Protein AF-Q8I6Q0-F1 (afdb_monomer_lite)

Sequence (161 aa):
MITVAVLLSFLAHLMVEASPSWKALDPEQTLNAFKHCLDHHLPSGSDRETYKSLWLAWKMEPNDSITHCYLRCALTGLQIYDPQENAFKSERIPVQYHAYKNVSRAQQNEVTEYQQALAAANPKTGSCVDVYNAYLPVHNRFFKVCSQLYHGIIRPLRVPQ

Radius of gyration: 20.21 Å; chains: 1; bounding box: 79×36×43 Å

Secondary structure (DSSP, 8-state):
--HHHHHHHHHTTS-----PPPPPPPHHHHHHHHHHHHHHHSPSSTTHHHHHHHHHTT---S-SHHHHHHHHHHHHHTTSEETTTTEE-TTHHHHHHHHHHHHH---HHHHHHHHHHHHT---TT--HHHHHHHHHHHHHHHHHHHHHHTT----------

Structure (mmCIF, N/CA/C/O backbone):
data_AF-Q8I6Q0-F1
#
_entry.id   AF-Q8I6Q0-F1
#
loop_
_atom_site.group_PDB
_atom_site.id
_atom_site.type_symbol
_atom_site.label_atom_id
_atom_site.label_alt_id
_atom_site.label_comp_id
_atom_site.label_asym_id
_atom_site.label_entity_id
_atom_site.label_seq_id
_atom_site.pdbx_PDB_ins_code
_atom_site.Cartn_x
_atom_site.Cartn_y
_atom_site.Cartn_z
_atom_site.occupancy
_atom_site.B_iso_or_equiv
_atom_site.auth_seq_id
_atom_site.auth_comp_id
_atom_site.auth_asym_id
_atom_site.auth_atom_id
_atom_site.pdbx_PDB_model_num
ATOM 1 N N . MET A 1 1 ? -59.986 2.974 1.056 1.00 49.06 1 MET A N 1
ATOM 2 C CA . MET A 1 1 ? -59.049 2.424 0.046 1.00 49.06 1 MET A CA 1
ATOM 3 C C . MET A 1 1 ? -57.783 3.273 -0.171 1.00 49.06 1 MET A C 1
ATOM 5 O O . MET A 1 1 ? -57.106 3.069 -1.163 1.00 49.06 1 MET A O 1
ATOM 9 N N . ILE A 1 2 ? -57.409 4.188 0.736 1.00 50.69 2 ILE A N 1
ATOM 10 C CA . ILE A 1 2 ? -56.184 5.014 0.586 1.00 50.69 2 ILE A CA 1
ATOM 11 C C . ILE A 1 2 ? -55.132 4.660 1.655 1.00 50.69 2 ILE A C 1
ATOM 13 O O . ILE A 1 2 ? -53.938 4.830 1.446 1.00 50.69 2 ILE A O 1
ATOM 17 N N . THR A 1 3 ? -55.549 4.066 2.774 1.00 49.19 3 THR A N 1
ATOM 18 C CA . THR A 1 3 ? -54.678 3.769 3.921 1.00 49.19 3 THR A CA 1
ATOM 19 C C . THR A 1 3 ? -53.773 2.547 3.732 1.00 49.19 3 THR A C 1
ATOM 21 O O . THR A 1 3 ? -52.680 2.517 4.284 1.00 49.19 3 THR A O 1
ATOM 24 N N . VAL A 1 4 ? -54.172 1.562 2.919 1.00 51.53 4 VAL A N 1
ATOM 25 C CA . VAL A 1 4 ? -53.391 0.322 2.709 1.00 51.53 4 VAL A CA 1
ATOM 26 C C . VAL A 1 4 ? -52.227 0.529 1.729 1.00 51.53 4 VAL A C 1
ATOM 28 O O . VAL A 1 4 ? -51.166 -0.064 1.899 1.00 51.53 4 VAL A O 1
ATOM 31 N N . ALA A 1 5 ? -52.385 1.417 0.742 1.00 50.50 5 ALA A N 1
ATOM 32 C CA . ALA A 1 5 ? -51.358 1.674 -0.271 1.00 50.50 5 ALA A CA 1
ATOM 33 C C . ALA A 1 5 ? -50.141 2.432 0.291 1.00 50.50 5 ALA A C 1
ATOM 35 O O . ALA A 1 5 ? -49.020 2.202 -0.147 1.00 50.50 5 ALA A O 1
ATOM 36 N N . VAL A 1 6 ? -50.343 3.296 1.291 1.00 52.56 6 VAL A N 1
ATOM 37 C CA . VAL A 1 6 ? -49.252 4.085 1.887 1.00 52.56 6 VAL A CA 1
ATOM 38 C C . VAL A 1 6 ? -48.349 3.215 2.770 1.00 52.56 6 VAL A C 1
ATOM 40 O O . VAL A 1 6 ? -47.133 3.369 2.725 1.00 52.56 6 VAL A O 1
ATOM 43 N N . LEU A 1 7 ? -48.906 2.248 3.511 1.00 50.47 7 LEU A N 1
ATOM 44 C CA . LEU A 1 7 ? -48.120 1.354 4.375 1.00 50.47 7 LEU A CA 1
ATOM 45 C C . LEU A 1 7 ? -47.207 0.392 3.594 1.00 50.47 7 LEU A C 1
ATOM 47 O O . LEU A 1 7 ? -46.105 0.097 4.053 1.00 50.47 7 LEU A O 1
ATOM 51 N N . LEU A 1 8 ? -47.622 -0.059 2.407 1.00 51.31 8 LEU A N 1
ATOM 52 C CA . LEU A 1 8 ? -46.805 -0.935 1.555 1.00 51.31 8 LEU A CA 1
ATOM 53 C C . LEU A 1 8 ? -45.595 -0.204 0.946 1.00 51.31 8 LEU A C 1
ATOM 55 O O . LEU A 1 8 ? -44.536 -0.806 0.783 1.00 51.31 8 LEU A O 1
ATOM 59 N N . SER A 1 9 ? -45.709 1.103 0.693 1.00 52.84 9 SER A N 1
ATOM 60 C CA . SER A 1 9 ? -44.601 1.926 0.191 1.00 52.84 9 SER A CA 1
ATOM 61 C C . SER A 1 9 ? -43.497 2.145 1.233 1.00 52.84 9 SER A C 1
ATOM 63 O O . SER A 1 9 ? -42.326 2.225 0.865 1.00 52.84 9 SER A O 1
ATOM 65 N N . PHE A 1 10 ? -43.833 2.184 2.529 1.00 51.03 10 PHE A N 1
ATOM 66 C CA . PHE A 1 10 ? -42.837 2.315 3.604 1.00 51.03 10 PHE A CA 1
ATOM 67 C C . PHE A 1 10 ? -42.045 1.021 3.851 1.00 51.03 10 PHE A C 1
ATOM 69 O O . PHE A 1 10 ? -40.861 1.085 4.169 1.00 51.03 10 PHE A O 1
ATOM 76 N N . LEU A 1 11 ? -42.654 -0.152 3.646 1.00 51.50 11 LEU A N 1
ATOM 77 C CA . LEU A 1 11 ? -41.974 -1.449 3.788 1.00 51.50 11 LEU A CA 1
ATOM 78 C C . LEU A 1 11 ? -40.999 -1.750 2.637 1.00 51.50 11 LEU A C 1
ATOM 80 O O . LEU A 1 11 ? -39.996 -2.424 2.858 1.00 51.50 11 LEU A O 1
ATOM 84 N N . ALA A 1 12 ? -41.237 -1.207 1.440 1.00 49.25 12 ALA A N 1
ATOM 85 C CA . ALA A 1 12 ? -40.344 -1.381 0.290 1.00 49.25 12 ALA A CA 1
ATOM 86 C C . ALA A 1 12 ? -39.030 -0.572 0.383 1.00 49.25 12 ALA A C 1
ATOM 88 O O . ALA A 1 12 ? -38.081 -0.875 -0.331 1.00 49.25 12 ALA A O 1
ATOM 89 N N . HIS A 1 13 ? -38.946 0.427 1.270 1.00 49.19 13 HIS A N 1
ATOM 90 C CA . HIS A 1 13 ? -37.745 1.262 1.448 1.00 49.19 13 HIS A CA 1
ATOM 91 C C . HIS A 1 13 ? -36.807 0.766 2.564 1.00 49.19 13 HIS A C 1
ATOM 93 O O . HIS A 1 13 ? -35.751 1.353 2.787 1.00 49.19 13 HIS A O 1
ATOM 99 N N . LEU A 1 14 ? -37.172 -0.306 3.275 1.00 51.66 14 LEU A N 1
ATOM 100 C CA . LEU A 1 14 ? -36.403 -0.842 4.407 1.00 51.66 14 LEU A CA 1
ATOM 101 C C . LEU A 1 14 ? -35.422 -1.958 4.027 1.00 51.66 14 LEU A C 1
ATOM 103 O O . LEU A 1 14 ? -34.688 -2.436 4.886 1.00 51.66 14 LEU A O 1
ATOM 107 N N . MET A 1 15 ? -35.356 -2.337 2.750 1.00 50.25 15 MET A N 1
ATOM 108 C CA . MET A 1 15 ? -34.325 -3.239 2.236 1.00 50.25 15 MET A CA 1
ATOM 109 C C . MET A 1 15 ? -33.205 -2.437 1.572 1.00 50.25 15 MET A C 1
ATOM 111 O O . MET A 1 15 ? -32.916 -2.592 0.391 1.00 50.25 15 MET A O 1
ATOM 115 N N . VAL A 1 16 ? -32.561 -1.555 2.341 1.00 52.88 16 VAL A N 1
ATOM 116 C CA . VAL A 1 16 ? -31.163 -1.231 2.047 1.00 52.88 16 VAL A CA 1
ATOM 117 C C . VAL A 1 16 ? -30.399 -2.497 2.412 1.00 52.88 16 VAL A C 1
ATOM 119 O O . VAL A 1 16 ? -30.146 -2.749 3.589 1.00 52.88 16 VAL A O 1
ATOM 122 N N . GLU A 1 17 ? -30.112 -3.343 1.421 1.00 45.69 17 GLU A N 1
ATOM 123 C CA . GLU A 1 17 ? -29.099 -4.384 1.564 1.00 45.69 17 GLU A CA 1
ATOM 124 C C . GLU A 1 17 ? -27.813 -3.676 1.992 1.00 45.69 17 GLU A C 1
ATOM 126 O O . GLU A 1 17 ? -27.138 -3.028 1.193 1.00 45.69 17 GLU A O 1
ATOM 131 N N . ALA A 1 18 ? -27.516 -3.713 3.290 1.00 53.56 18 ALA A N 1
ATOM 132 C CA . ALA A 1 18 ? -26.239 -3.261 3.794 1.00 53.56 18 ALA A CA 1
ATOM 133 C C . ALA A 1 18 ? -25.194 -4.168 3.148 1.00 53.56 18 ALA A C 1
ATOM 135 O O . ALA A 1 18 ? -25.101 -5.348 3.494 1.00 53.56 18 ALA A O 1
ATOM 136 N N . SER A 1 19 ? -24.454 -3.632 2.174 1.00 56.56 19 SER A N 1
ATOM 137 C CA . SER A 1 19 ? -23.314 -4.310 1.570 1.00 56.56 19 SER A CA 1
ATOM 138 C C . SER A 1 19 ? -22.484 -4.926 2.696 1.00 56.56 19 SER A C 1
ATOM 140 O O . SER A 1 19 ? -22.208 -4.223 3.677 1.00 56.56 19 SER A O 1
ATOM 142 N N . PRO A 1 20 ? -22.120 -6.219 2.621 1.00 61.91 20 PRO A N 1
ATOM 143 C CA . PRO A 1 20 ? -21.413 -6.867 3.711 1.00 61.91 20 PRO A CA 1
ATOM 144 C C . PRO A 1 20 ? -20.166 -6.052 4.054 1.00 61.91 20 PRO A C 1
ATOM 146 O O . PRO A 1 20 ? -19.356 -5.728 3.183 1.00 61.91 20 PRO A O 1
ATOM 149 N N . SER A 1 21 ? -20.047 -5.673 5.328 1.00 83.25 21 SER A N 1
ATOM 150 C CA . SER A 1 21 ? -18.900 -4.918 5.825 1.00 83.25 21 SER A CA 1
ATOM 151 C C . SER A 1 21 ? -17.615 -5.669 5.488 1.00 83.25 21 SER A C 1
ATOM 153 O O . SER A 1 21 ? -17.544 -6.885 5.687 1.00 83.25 21 SER A O 1
ATOM 155 N N . TRP A 1 22 ? -16.601 -4.953 5.004 1.00 94.38 22 TRP A N 1
ATOM 156 C CA . TRP A 1 22 ? -15.304 -5.537 4.673 1.00 94.38 22 TRP A CA 1
ATOM 157 C C . TRP A 1 22 ? -14.733 -6.362 5.838 1.00 94.38 22 TRP A C 1
ATOM 159 O O . TRP A 1 22 ? -14.801 -5.942 6.996 1.00 94.38 22 TRP A O 1
ATOM 169 N N . LYS A 1 23 ? -14.158 -7.530 5.532 1.00 96.56 23 LYS A N 1
ATOM 170 C CA . LYS A 1 23 ? -13.565 -8.438 6.520 1.00 96.56 23 LYS A CA 1
ATOM 171 C C . LYS A 1 23 ? -12.042 -8.327 6.494 1.00 96.56 23 LYS A C 1
ATOM 173 O O . LYS A 1 23 ? -11.443 -8.369 5.425 1.00 96.56 23 LYS A O 1
ATOM 178 N N . ALA A 1 24 ? -11.446 -8.255 7.683 1.00 97.69 24 ALA A N 1
ATOM 179 C CA . ALA A 1 24 ? -10.000 -8.279 7.868 1.00 97.69 24 ALA A CA 1
ATOM 180 C C . ALA A 1 24 ? -9.349 -9.514 7.223 1.00 97.69 24 ALA A C 1
ATOM 182 O O . ALA A 1 24 ? -9.917 -10.608 7.258 1.00 97.69 24 ALA A O 1
ATOM 183 N N . LEU A 1 25 ? -8.148 -9.321 6.677 1.00 97.81 25 LEU A N 1
ATOM 184 C CA . LEU A 1 25 ? -7.350 -10.371 6.058 1.00 97.81 25 LEU A CA 1
ATOM 185 C C . LEU A 1 25 ? -6.575 -11.148 7.115 1.00 97.81 25 LEU A C 1
ATOM 187 O O . LEU A 1 25 ? -5.851 -10.568 7.935 1.00 97.81 25 LEU A O 1
ATOM 191 N N . ASP A 1 26 ? -6.686 -12.467 7.059 1.00 96.44 26 ASP A N 1
ATOM 192 C CA . ASP A 1 26 ? -5.873 -13.353 7.876 1.00 96.44 26 ASP A CA 1
ATOM 193 C C . ASP A 1 26 ? -4.434 -13.489 7.319 1.00 96.44 26 ASP A C 1
ATOM 195 O O . ASP A 1 26 ? -4.108 -12.948 6.248 1.00 96.44 26 ASP A O 1
ATOM 199 N N . PRO A 1 27 ? -3.519 -14.143 8.062 1.00 95.06 27 PRO A N 1
ATOM 200 C CA . PRO A 1 27 ? -2.139 -14.305 7.618 1.00 95.06 27 PRO A CA 1
ATOM 201 C C . PRO A 1 27 ? -1.979 -15.065 6.297 1.00 95.06 27 PRO A C 1
ATOM 203 O O . PRO A 1 27 ? -1.066 -14.742 5.541 1.00 95.06 27 PRO A O 1
ATOM 206 N N . GLU A 1 28 ? -2.836 -16.048 6.004 1.00 95.75 28 GLU A N 1
ATOM 207 C CA . GLU A 1 28 ? -2.769 -16.830 4.763 1.00 95.75 28 GLU A CA 1
ATOM 208 C C . GLU A 1 28 ? -3.175 -15.963 3.573 1.00 95.75 28 GLU A C 1
ATOM 210 O O . GLU A 1 28 ? -2.414 -15.853 2.610 1.00 95.75 28 GLU A O 1
ATOM 215 N N . GLN A 1 29 ? -4.284 -15.233 3.702 1.00 97.50 29 GLN A N 1
ATOM 216 C CA . GLN A 1 29 ? -4.762 -14.314 2.671 1.00 97.50 29 GLN A CA 1
ATOM 217 C C . GLN A 1 29 ? -3.726 -13.227 2.366 1.00 97.50 29 GLN A C 1
ATOM 219 O O . GLN A 1 29 ? -3.475 -12.883 1.209 1.00 97.50 29 GLN A O 1
ATOM 224 N N . THR A 1 30 ? -3.083 -12.709 3.412 1.00 96.19 30 THR A N 1
ATOM 225 C CA . THR A 1 30 ? -2.053 -11.676 3.289 1.00 96.19 30 THR A CA 1
ATOM 226 C C . THR A 1 30 ? -0.774 -12.214 2.643 1.00 96.19 30 THR A C 1
ATOM 228 O O . THR A 1 30 ? -0.213 -11.582 1.746 1.00 96.19 30 THR A O 1
ATOM 231 N N . LEU A 1 31 ? -0.323 -13.403 3.054 1.00 94.88 31 LEU A N 1
ATOM 232 C CA . LEU A 1 31 ? 0.824 -14.074 2.443 1.00 94.88 31 LEU A CA 1
ATOM 233 C C . LEU A 1 31 ? 0.571 -14.360 0.960 1.00 94.88 31 LEU A C 1
ATOM 235 O O . LEU A 1 31 ? 1.453 -14.124 0.132 1.00 94.88 31 LEU A O 1
ATOM 239 N N . ASN A 1 32 ? -0.630 -14.833 0.625 1.00 95.56 32 ASN A N 1
ATOM 240 C CA . ASN A 1 32 ? -1.018 -15.110 -0.748 1.00 95.56 32 ASN A CA 1
ATOM 241 C C . ASN A 1 32 ? -1.009 -13.832 -1.603 1.00 95.56 32 ASN A C 1
ATOM 243 O O . ASN A 1 32 ? -0.478 -13.853 -2.710 1.00 95.56 32 ASN A O 1
ATOM 247 N N . ALA A 1 33 ? -1.491 -12.700 -1.073 1.00 94.88 33 ALA A N 1
ATOM 248 C CA . ALA A 1 33 ? -1.421 -11.409 -1.761 1.00 94.88 33 ALA A CA 1
ATOM 249 C C . ALA A 1 33 ? 0.026 -11.011 -2.113 1.00 94.88 33 ALA A C 1
ATOM 251 O O . ALA A 1 33 ? 0.319 -10.696 -3.268 1.00 94.88 33 ALA A O 1
ATOM 252 N N . PHE A 1 34 ? 0.956 -11.082 -1.153 1.00 93.00 34 PHE A N 1
ATOM 253 C CA . PHE A 1 34 ? 2.366 -10.767 -1.415 1.00 93.00 34 PHE A CA 1
ATOM 254 C C . PHE A 1 34 ? 3.016 -11.748 -2.392 1.00 93.00 34 PHE A C 1
ATOM 256 O O . PHE A 1 34 ? 3.699 -11.326 -3.327 1.00 93.00 34 PHE A O 1
ATOM 263 N N . LYS A 1 35 ? 2.791 -13.053 -2.200 1.00 94.94 35 LYS A N 1
ATOM 264 C CA . LYS A 1 35 ? 3.331 -14.098 -3.075 1.00 94.94 35 LYS A CA 1
ATOM 265 C C . LYS A 1 35 ? 2.846 -13.922 -4.511 1.00 94.94 35 LYS A C 1
ATOM 267 O O . LYS A 1 35 ? 3.660 -13.962 -5.426 1.00 94.94 35 LYS A O 1
ATOM 272 N N . HIS A 1 36 ? 1.552 -13.676 -4.700 1.00 96.69 36 HIS A N 1
ATOM 273 C CA . HIS A 1 36 ? 0.968 -13.450 -6.015 1.00 96.69 36 HIS A CA 1
ATOM 274 C C . HIS A 1 36 ? 1.646 -12.278 -6.737 1.00 96.69 36 HIS A C 1
ATOM 276 O O . HIS A 1 36 ? 2.045 -12.419 -7.892 1.00 96.69 36 HIS A O 1
ATOM 282 N N . CYS A 1 37 ? 1.843 -11.149 -6.052 1.00 97.19 37 CYS A N 1
ATOM 283 C CA . CYS A 1 37 ? 2.478 -9.975 -6.651 1.00 97.19 37 CYS A CA 1
ATOM 284 C C . CYS A 1 37 ? 3.969 -10.173 -6.931 1.00 97.19 37 CYS A C 1
ATOM 286 O O . CYS A 1 37 ? 4.458 -9.698 -7.955 1.00 97.19 37 CYS A O 1
ATOM 288 N N . LEU A 1 38 ? 4.686 -10.905 -6.073 1.00 95.56 38 LEU A N 1
ATOM 289 C CA . LEU A 1 38 ? 6.059 -11.326 -6.354 1.00 95.56 38 LEU A CA 1
ATOM 290 C C . LEU A 1 38 ? 6.116 -12.203 -7.609 1.00 95.56 38 LEU A C 1
ATOM 292 O O . LEU A 1 38 ? 6.915 -11.938 -8.499 1.00 95.56 38 LEU A O 1
ATOM 296 N N . ASP A 1 39 ? 5.251 -13.209 -7.714 1.00 95.12 39 ASP A N 1
ATOM 297 C CA . ASP A 1 39 ? 5.256 -14.139 -8.847 1.00 95.12 39 ASP A CA 1
ATOM 298 C C . ASP A 1 39 ? 4.953 -13.427 -10.186 1.00 95.12 39 ASP A C 1
ATOM 300 O O . ASP A 1 39 ? 5.505 -13.816 -11.213 1.00 95.12 39 ASP A O 1
ATOM 304 N N . HIS A 1 40 ? 4.142 -12.358 -10.180 1.00 96.56 40 HIS A N 1
ATOM 305 C CA . HIS A 1 40 ? 3.747 -11.626 -11.395 1.00 96.56 40 HIS A CA 1
ATOM 306 C C . HIS A 1 40 ? 4.671 -10.468 -11.783 1.00 96.56 40 HIS A C 1
ATOM 308 O O . HIS A 1 40 ? 4.809 -10.178 -12.970 1.00 96.56 40 HIS A O 1
ATOM 314 N N . HIS A 1 41 ? 5.268 -9.773 -10.812 1.00 97.06 41 HIS A N 1
ATOM 315 C CA . HIS A 1 41 ? 6.022 -8.543 -11.081 1.00 97.06 41 HIS A CA 1
ATOM 316 C C . HIS A 1 41 ? 7.528 -8.686 -10.902 1.00 97.06 41 HIS A C 1
ATOM 318 O O . HIS A 1 41 ? 8.271 -7.827 -11.373 1.00 97.06 41 HIS A O 1
ATOM 324 N N . LEU A 1 42 ? 8.003 -9.739 -10.234 1.00 95.62 42 LEU A N 1
ATOM 325 C CA . LEU A 1 42 ? 9.433 -9.917 -10.045 1.00 95.62 42 LEU A CA 1
ATOM 326 C C . LEU A 1 42 ? 10.094 -10.255 -11.395 1.00 95.62 42 LEU A C 1
ATOM 328 O O . LEU A 1 42 ? 9.707 -11.245 -12.025 1.00 95.62 42 LEU A O 1
ATOM 332 N N . PRO A 1 43 ? 11.096 -9.479 -11.846 1.00 94.25 43 PRO A N 1
ATOM 333 C CA . PRO A 1 43 ? 11.707 -9.706 -13.145 1.00 94.25 43 PRO A CA 1
ATOM 334 C C . PRO A 1 43 ? 12.420 -11.062 -13.203 1.00 94.25 43 PRO A C 1
ATOM 336 O O . PRO A 1 43 ? 12.796 -11.663 -12.189 1.00 94.25 43 PRO A O 1
ATOM 339 N N . SER A 1 44 ? 12.605 -11.555 -14.425 1.00 91.69 44 SER A N 1
ATOM 340 C CA . SER A 1 44 ? 13.479 -12.695 -14.705 1.00 91.69 44 SER A CA 1
ATOM 341 C C . SER A 1 44 ? 14.914 -12.214 -14.939 1.00 91.69 44 SER A C 1
ATOM 343 O O . SER A 1 44 ? 15.128 -11.071 -15.335 1.00 91.69 44 SER A O 1
ATOM 345 N N . GLY A 1 45 ? 15.901 -13.088 -14.736 1.00 92.31 45 GLY A N 1
ATOM 346 C CA . GLY A 1 45 ? 17.308 -12.777 -15.014 1.00 92.31 45 GLY A CA 1
ATOM 347 C C . GLY A 1 45 ? 18.068 -12.175 -13.828 1.00 92.31 45 GLY A C 1
ATOM 348 O O . GLY A 1 45 ? 17.728 -12.425 -12.672 1.00 92.31 45 GLY A O 1
ATOM 349 N N . SER A 1 46 ? 19.133 -11.426 -14.128 1.00 91.88 46 SER A N 1
ATOM 350 C CA . SER A 1 46 ? 20.128 -10.953 -13.150 1.00 91.88 46 SER A CA 1
ATOM 351 C C . SER A 1 46 ? 19.552 -10.055 -12.061 1.00 91.88 46 SER A C 1
ATOM 353 O O . SER A 1 46 ? 20.011 -10.102 -10.923 1.00 91.88 46 SER A O 1
ATOM 355 N N . ASP A 1 47 ? 18.527 -9.270 -12.387 1.00 93.38 47 ASP A N 1
ATOM 356 C CA . ASP A 1 47 ? 18.025 -8.234 -11.483 1.00 93.38 47 ASP A CA 1
ATOM 357 C C . ASP A 1 47 ? 17.035 -8.793 -10.452 1.00 93.38 47 ASP A C 1
ATOM 359 O O . ASP A 1 47 ? 16.745 -8.144 -9.447 1.00 93.38 47 ASP A O 1
ATOM 363 N N . ARG A 1 48 ? 16.548 -10.026 -10.660 1.00 95.50 48 ARG A N 1
ATOM 364 C CA . ARG A 1 48 ? 15.520 -10.686 -9.841 1.00 95.50 48 ARG A CA 1
ATOM 365 C C . ARG A 1 48 ? 15.801 -10.599 -8.343 1.00 95.50 48 ARG A C 1
ATOM 367 O O . ARG A 1 48 ? 14.922 -10.219 -7.570 1.00 95.50 48 ARG A O 1
ATOM 374 N N . GLU A 1 49 ? 17.008 -10.968 -7.924 1.00 95.56 49 GLU A N 1
ATOM 375 C CA . GLU A 1 49 ? 17.345 -11.015 -6.498 1.00 95.56 49 GLU A CA 1
ATOM 376 C C . GLU A 1 49 ? 17.487 -9.612 -5.890 1.00 95.56 49 GLU A C 1
ATOM 378 O O . GLU A 1 49 ? 17.136 -9.422 -4.725 1.00 95.56 49 GLU A O 1
ATOM 383 N N . THR A 1 50 ? 17.882 -8.605 -6.677 1.00 96.81 50 THR A N 1
ATOM 384 C CA . THR A 1 50 ? 17.928 -7.206 -6.229 1.00 96.81 50 THR A CA 1
ATOM 385 C C . THR A 1 50 ? 16.531 -6.716 -5.856 1.00 96.81 50 THR A C 1
ATOM 387 O O . THR A 1 50 ? 16.313 -6.341 -4.702 1.00 96.81 50 THR A O 1
ATOM 390 N N . TYR A 1 51 ? 15.560 -6.809 -6.774 1.00 97.81 51 TYR A N 1
ATOM 391 C CA . TYR A 1 51 ? 14.168 -6.414 -6.506 1.00 97.81 51 TYR A CA 1
ATOM 392 C C . TYR A 1 51 ? 13.569 -7.198 -5.340 1.00 97.81 51 TYR A C 1
ATOM 394 O O . TYR A 1 51 ? 13.003 -6.619 -4.416 1.00 97.81 51 TYR A O 1
ATOM 402 N N . LYS A 1 52 ? 13.753 -8.523 -5.333 1.00 95.56 52 LYS A N 1
ATOM 403 C CA . LYS A 1 52 ? 13.223 -9.396 -4.281 1.00 95.56 52 LYS A CA 1
ATOM 404 C C . LYS A 1 52 ? 13.751 -9.000 -2.906 1.00 95.56 52 LYS A C 1
ATOM 406 O O . LYS A 1 52 ? 12.974 -8.933 -1.959 1.00 95.56 52 LYS A O 1
ATOM 411 N N . SER A 1 53 ? 15.051 -8.722 -2.788 1.00 95.56 53 SER A N 1
ATOM 412 C CA . SER A 1 53 ? 15.656 -8.322 -1.516 1.00 95.56 53 SER A CA 1
ATOM 413 C C . SER A 1 53 ? 15.107 -6.987 -1.005 1.00 95.56 53 SER A C 1
ATOM 415 O O . SER A 1 53 ? 14.781 -6.878 0.177 1.00 95.56 53 SER A O 1
ATOM 417 N N . LEU A 1 54 ? 14.930 -6.000 -1.892 1.00 96.50 54 LEU A N 1
ATOM 418 C CA . LEU A 1 54 ? 14.372 -4.691 -1.553 1.00 96.50 54 LEU A CA 1
ATOM 419 C C . LEU A 1 54 ? 12.914 -4.823 -1.107 1.00 96.50 54 LEU A C 1
ATOM 421 O O . LEU A 1 54 ? 12.555 -4.368 -0.021 1.00 96.50 54 LEU A O 1
ATOM 425 N N . TRP A 1 55 ? 12.092 -5.525 -1.885 1.00 96.12 55 TRP A N 1
ATOM 426 C CA . TRP A 1 55 ? 10.665 -5.663 -1.612 1.00 96.12 55 TRP A CA 1
ATOM 427 C C . TRP A 1 55 ? 10.378 -6.489 -0.353 1.00 96.12 55 TRP A C 1
ATOM 429 O O . TRP A 1 55 ? 9.524 -6.098 0.442 1.00 96.12 55 TRP A O 1
ATOM 439 N N . LEU A 1 56 ? 11.120 -7.580 -0.112 1.00 92.25 56 LEU A N 1
ATOM 440 C CA . LEU A 1 56 ? 11.016 -8.359 1.132 1.00 92.25 56 LEU A CA 1
ATOM 441 C C . LEU A 1 56 ? 11.511 -7.576 2.357 1.00 92.25 56 LEU A C 1
ATOM 443 O O . LEU A 1 56 ? 11.030 -7.801 3.466 1.00 92.25 56 LEU A O 1
ATOM 447 N N . ALA A 1 57 ? 12.426 -6.624 2.162 1.00 92.50 57 ALA A N 1
ATOM 448 C CA . ALA A 1 57 ? 12.834 -5.663 3.184 1.00 92.50 57 ALA A CA 1
ATOM 449 C C . ALA A 1 57 ? 11.868 -4.469 3.315 1.00 92.50 57 ALA A C 1
ATOM 451 O O . ALA A 1 57 ? 12.193 -3.503 4.005 1.00 92.50 57 ALA A O 1
ATOM 452 N N . TRP A 1 58 ? 10.696 -4.521 2.668 1.00 94.38 58 TRP A N 1
ATOM 453 C CA . TRP A 1 58 ? 9.697 -3.450 2.649 1.00 94.38 58 TRP A CA 1
ATOM 454 C C . TRP A 1 58 ? 10.232 -2.126 2.084 1.00 94.38 58 TRP A C 1
ATOM 456 O O . TRP A 1 58 ? 9.720 -1.058 2.409 1.00 94.38 58 TRP A O 1
ATOM 466 N N . LYS A 1 59 ? 11.237 -2.170 1.208 1.00 96.19 59 LYS A N 1
ATOM 467 C CA . LYS A 1 59 ? 11.727 -1.007 0.462 1.00 96.19 59 LYS A CA 1
ATOM 468 C C . LYS A 1 59 ? 11.082 -0.997 -0.915 1.00 96.19 59 LYS A C 1
ATOM 470 O O . LYS A 1 59 ? 11.305 -1.907 -1.710 1.00 96.19 59 LYS A O 1
ATOM 475 N N . MET A 1 60 ? 10.262 0.016 -1.184 1.00 97.38 60 MET A N 1
ATOM 476 C CA . MET A 1 60 ? 9.582 0.182 -2.473 1.00 97.38 60 MET A CA 1
ATOM 477 C C . MET A 1 60 ? 10.533 0.842 -3.471 1.00 97.38 60 MET A C 1
ATOM 479 O O . MET A 1 60 ? 10.324 1.966 -3.907 1.00 97.38 60 MET A O 1
ATOM 483 N N . GLU A 1 61 ? 11.613 0.131 -3.778 1.00 97.25 61 GLU A N 1
ATOM 484 C CA . GLU A 1 61 ? 12.703 0.551 -4.653 1.00 97.25 61 GLU A CA 1
ATOM 485 C C . GLU A 1 61 ? 13.045 -0.576 -5.639 1.00 97.25 61 GLU A C 1
ATOM 487 O O . GLU A 1 61 ? 12.798 -1.747 -5.325 1.00 97.25 61 GLU A O 1
ATOM 492 N N . PRO A 1 62 ? 13.660 -0.257 -6.793 1.00 98.00 62 PRO A N 1
ATOM 493 C CA . PRO A 1 62 ? 13.922 1.084 -7.347 1.00 98.00 62 PRO A CA 1
ATOM 494 C C . PRO A 1 62 ? 12.648 1.842 -7.758 1.00 98.00 62 PRO A C 1
ATOM 496 O O . PRO A 1 62 ? 11.588 1.249 -7.925 1.00 98.00 62 PRO A O 1
ATOM 499 N N . ASN A 1 63 ? 12.744 3.166 -7.918 1.00 98.31 63 ASN A N 1
ATOM 500 C CA . ASN A 1 63 ? 11.630 4.005 -8.374 1.00 98.31 63 ASN A CA 1
ATOM 501 C C . ASN A 1 63 ? 11.436 3.884 -9.898 1.00 98.31 63 ASN A C 1
ATOM 503 O O . ASN A 1 63 ? 11.822 4.774 -10.655 1.00 9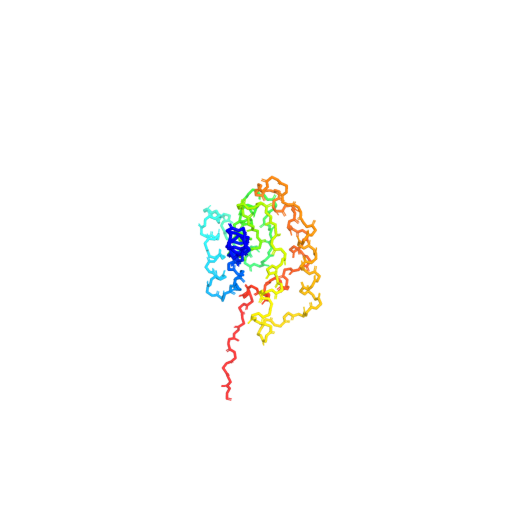8.31 63 ASN A O 1
ATOM 507 N N . ASP A 1 64 ? 10.855 2.772 -10.336 1.00 98.50 64 ASP A N 1
ATOM 508 C CA . ASP A 1 64 ? 10.561 2.484 -11.737 1.00 98.50 64 ASP A CA 1
ATOM 509 C C . ASP A 1 64 ? 9.232 1.746 -11.927 1.00 98.50 64 ASP A C 1
ATOM 511 O O . ASP A 1 64 ? 8.564 1.341 -10.976 1.00 98.50 64 ASP A O 1
ATOM 515 N N . SER A 1 65 ? 8.857 1.544 -13.193 1.00 98.31 65 SER A N 1
ATOM 516 C CA . SER A 1 65 ? 7.581 0.924 -13.558 1.00 98.31 65 SER A CA 1
ATOM 517 C C . SER A 1 65 ? 7.366 -0.481 -12.978 1.00 98.31 65 SER A C 1
ATOM 519 O O . SER A 1 65 ? 6.219 -0.858 -12.730 1.00 98.31 65 SER A O 1
ATOM 521 N N . ILE A 1 66 ? 8.438 -1.243 -12.722 1.00 98.19 66 ILE A N 1
ATOM 522 C CA . ILE A 1 66 ? 8.347 -2.604 -12.184 1.00 98.19 66 ILE A CA 1
ATOM 523 C C . ILE A 1 66 ? 7.902 -2.523 -10.725 1.00 98.19 66 ILE A C 1
ATOM 525 O O . ILE A 1 66 ? 6.882 -3.110 -10.350 1.00 98.19 66 ILE A O 1
ATOM 529 N N . THR A 1 67 ? 8.600 -1.724 -9.918 1.00 98.69 67 THR A N 1
ATOM 530 C CA . THR A 1 67 ? 8.238 -1.503 -8.512 1.00 98.69 67 THR A CA 1
ATOM 531 C C . THR A 1 67 ? 6.899 -0.786 -8.372 1.00 98.69 67 THR A C 1
ATOM 533 O O . THR A 1 67 ? 6.116 -1.117 -7.479 1.00 98.69 67 THR A O 1
ATOM 536 N N . HIS A 1 68 ? 6.584 0.161 -9.264 1.00 98.81 68 HIS A N 1
ATOM 537 C CA . HIS A 1 68 ? 5.290 0.851 -9.261 1.00 98.81 68 HIS A CA 1
ATOM 538 C C . HIS A 1 68 ? 4.136 -0.143 -9.376 1.00 98.81 68 HIS A C 1
ATOM 540 O O . HIS A 1 68 ? 3.176 -0.085 -8.603 1.00 98.81 68 HIS A O 1
ATOM 546 N N . CYS A 1 69 ? 4.225 -1.074 -10.330 1.00 98.75 69 CYS A N 1
ATOM 547 C CA . CYS A 1 69 ? 3.171 -2.057 -10.536 1.00 98.75 69 CYS A CA 1
ATOM 548 C C . CYS A 1 69 ? 3.169 -3.157 -9.470 1.00 98.75 69 CYS A C 1
ATOM 550 O O . CYS A 1 69 ? 2.084 -3.565 -9.055 1.00 98.75 69 CYS A O 1
ATOM 552 N N . TYR A 1 70 ? 4.333 -3.558 -8.949 1.00 98.56 70 TYR A N 1
ATOM 553 C CA . TYR A 1 70 ? 4.406 -4.435 -7.779 1.00 98.56 70 TYR A CA 1
ATOM 554 C C . TYR A 1 70 ? 3.669 -3.834 -6.573 1.00 98.56 70 TYR A C 1
ATOM 556 O O . TYR A 1 70 ? 2.811 -4.495 -5.986 1.00 98.56 70 TYR A O 1
ATOM 564 N N . LEU A 1 71 ? 3.937 -2.566 -6.233 1.00 98.56 71 LEU A N 1
ATOM 565 C CA . LEU A 1 71 ? 3.291 -1.903 -5.099 1.00 98.56 71 LEU A CA 1
ATOM 566 C C . LEU A 1 71 ? 1.779 -1.771 -5.315 1.00 98.56 71 LEU A C 1
ATOM 568 O O . LEU A 1 71 ? 1.004 -2.086 -4.413 1.00 98.56 71 LEU A O 1
ATOM 572 N N . ARG A 1 72 ? 1.333 -1.377 -6.515 1.00 98.75 72 ARG A N 1
ATOM 573 C CA . ARG A 1 72 ? -0.102 -1.338 -6.837 1.00 98.75 72 ARG A CA 1
ATOM 574 C C . ARG A 1 72 ? -0.754 -2.718 -6.696 1.00 98.75 72 ARG A C 1
ATOM 576 O O . ARG A 1 72 ? -1.854 -2.805 -6.146 1.00 98.75 72 ARG A O 1
ATOM 583 N N . CYS A 1 73 ? -0.095 -3.782 -7.158 1.00 98.75 73 CYS A N 1
ATOM 584 C CA . CYS A 1 73 ? -0.571 -5.153 -6.978 1.00 98.75 73 CYS A CA 1
ATOM 585 C C . CYS A 1 73 ? -0.705 -5.496 -5.491 1.00 98.75 73 CYS A C 1
ATOM 587 O O . CYS A 1 73 ? -1.775 -5.926 -5.063 1.00 98.75 73 CYS A O 1
ATOM 589 N N . ALA A 1 74 ? 0.334 -5.243 -4.688 1.00 98.12 74 ALA A N 1
ATOM 590 C CA . ALA A 1 74 ? 0.325 -5.559 -3.264 1.00 98.12 74 ALA A CA 1
ATOM 591 C C . ALA A 1 74 ? -0.798 -4.806 -2.532 1.00 98.12 74 ALA A C 1
ATOM 593 O O . ALA A 1 74 ? -1.566 -5.413 -1.793 1.00 98.12 74 ALA A O 1
ATOM 594 N N . LEU A 1 75 ? -0.973 -3.508 -2.800 1.00 98.69 75 LEU A N 1
ATOM 595 C CA . LEU A 1 75 ? -2.055 -2.711 -2.210 1.00 98.69 75 LEU A CA 1
ATOM 596 C C . LEU A 1 75 ? -3.446 -3.201 -2.622 1.00 98.69 75 LEU A C 1
ATOM 598 O O . LEU A 1 75 ? -4.369 -3.148 -1.811 1.00 98.69 75 LEU A O 1
ATOM 602 N N . THR A 1 76 ? -3.587 -3.705 -3.849 1.00 98.69 76 THR A N 1
ATOM 603 C CA . THR A 1 76 ? -4.831 -4.317 -4.335 1.00 98.69 76 THR A CA 1
ATOM 604 C C . THR A 1 76 ? -5.105 -5.644 -3.628 1.00 98.69 76 THR A C 1
ATOM 606 O O . THR A 1 76 ? -6.204 -5.859 -3.125 1.00 98.69 76 THR A O 1
ATOM 609 N N . GLY A 1 77 ? -4.103 -6.521 -3.528 1.00 98.06 77 GLY A N 1
ATOM 610 C CA . GLY A 1 77 ? -4.228 -7.818 -2.858 1.00 98.06 77 GLY A CA 1
ATOM 611 C C . GLY A 1 77 ? -4.509 -7.693 -1.358 1.00 98.06 77 GLY A C 1
ATOM 612 O O . GLY A 1 77 ? -5.321 -8.440 -0.819 1.00 98.06 77 GLY A O 1
ATOM 613 N N . LEU A 1 78 ? -3.912 -6.694 -0.700 1.00 98.19 78 LEU A N 1
ATOM 614 C CA . LEU A 1 78 ? -4.210 -6.329 0.691 1.00 98.19 78 LEU A CA 1
ATOM 615 C C . LEU A 1 78 ? -5.529 -5.566 0.851 1.00 98.19 78 LEU A C 1
ATOM 617 O O . LEU A 1 78 ? -5.930 -5.247 1.972 1.00 98.19 78 LEU A O 1
ATOM 621 N N . GLN A 1 79 ? -6.190 -5.247 -0.262 1.00 98.31 79 GLN A N 1
ATOM 622 C CA . GLN A 1 79 ? -7.444 -4.507 -0.303 1.00 98.31 79 GLN A CA 1
ATOM 623 C C . GLN A 1 79 ? -7.333 -3.116 0.355 1.00 98.31 79 GLN A C 1
ATOM 625 O O . GLN A 1 79 ? -8.326 -2.564 0.826 1.00 98.31 79 GLN A O 1
ATOM 630 N N . ILE A 1 80 ? -6.125 -2.540 0.368 1.00 98.62 80 ILE A N 1
ATOM 631 C CA . ILE A 1 80 ? -5.831 -1.159 0.784 1.00 98.62 80 ILE A CA 1
ATOM 632 C C . ILE A 1 80 ? -6.189 -0.188 -0.344 1.00 98.62 80 ILE A C 1
ATOM 634 O O . ILE A 1 80 ? -6.678 0.910 -0.088 1.00 98.62 80 ILE A O 1
ATOM 638 N N . TYR A 1 81 ? -5.960 -0.598 -1.591 1.00 98.81 81 TYR A N 1
ATOM 639 C CA . TYR A 1 81 ? -6.404 0.099 -2.791 1.00 98.81 81 TYR A CA 1
ATOM 640 C C . TYR A 1 81 ? -7.475 -0.735 -3.491 1.00 98.81 81 TYR A C 1
ATOM 642 O O . TYR A 1 81 ? -7.304 -1.939 -3.681 1.00 98.81 81 TYR A O 1
ATOM 650 N N . ASP A 1 82 ? -8.576 -0.095 -3.865 1.00 98.56 82 ASP A N 1
ATOM 651 C CA . ASP A 1 82 ? -9.647 -0.700 -4.643 1.00 98.56 82 ASP A CA 1
ATOM 652 C C . ASP A 1 82 ? -9.570 -0.198 -6.094 1.00 98.56 82 ASP A C 1
ATOM 654 O O . ASP A 1 82 ? -9.815 0.987 -6.340 1.00 98.56 82 ASP A O 1
ATOM 658 N N . PRO A 1 83 ? -9.212 -1.054 -7.068 1.00 98.00 83 PRO A N 1
ATOM 659 C CA . PRO A 1 83 ? -9.095 -0.642 -8.461 1.00 98.00 83 PRO A CA 1
ATOM 660 C C . PRO A 1 83 ? -10.450 -0.405 -9.140 1.00 98.00 83 PRO A C 1
ATOM 662 O O . PRO A 1 83 ? -10.467 0.260 -10.172 1.00 98.00 83 PRO A O 1
ATOM 665 N N . GLN A 1 84 ? -11.559 -0.932 -8.603 1.00 97.69 84 GLN A N 1
ATOM 666 C CA . GLN A 1 84 ? -12.897 -0.711 -9.168 1.00 97.69 84 GLN A CA 1
ATOM 667 C C . GLN A 1 84 ? -13.413 0.679 -8.804 1.00 97.69 84 GLN A C 1
ATOM 669 O O . GLN A 1 84 ? -13.951 1.390 -9.647 1.00 97.69 84 GLN A O 1
ATOM 674 N N . GLU A 1 85 ? -13.195 1.087 -7.554 1.00 97.88 85 GLU A N 1
ATOM 675 C CA . GLU A 1 85 ? -13.541 2.431 -7.083 1.00 97.88 85 GLU A CA 1
ATOM 676 C C . GLU A 1 85 ? -12.441 3.468 -7.362 1.00 97.88 85 GLU A C 1
ATOM 678 O O . GLU A 1 85 ? -12.660 4.663 -7.175 1.00 97.88 85 GLU A O 1
ATOM 683 N N . ASN A 1 86 ? -11.253 3.021 -7.786 1.00 98.56 86 ASN A N 1
ATOM 684 C CA . ASN A 1 86 ? -10.037 3.829 -7.874 1.00 98.56 86 ASN A CA 1
ATOM 685 C C . ASN A 1 86 ? -9.796 4.643 -6.586 1.00 98.56 86 ASN A C 1
ATOM 687 O O . ASN A 1 86 ? -9.616 5.862 -6.612 1.00 98.56 86 ASN A O 1
ATOM 691 N N . ALA A 1 87 ? -9.814 3.961 -5.442 1.00 98.56 87 ALA A N 1
ATOM 692 C CA . ALA A 1 87 ? -9.780 4.606 -4.134 1.00 98.56 87 ALA A CA 1
ATOM 693 C C . ALA A 1 87 ? -8.888 3.856 -3.142 1.00 98.56 87 ALA A C 1
ATOM 695 O O . ALA A 1 87 ? -8.849 2.625 -3.117 1.00 98.56 87 ALA A O 1
ATOM 696 N N . PHE A 1 88 ? -8.200 4.601 -2.275 1.00 98.81 88 PHE A N 1
ATOM 697 C CA . PHE A 1 88 ? -7.608 4.026 -1.071 1.00 98.81 88 PHE A CA 1
ATOM 698 C C . PHE A 1 88 ? -8.680 3.871 0.008 1.00 98.81 88 PHE A C 1
ATOM 700 O O . PHE A 1 88 ? -9.379 4.821 0.355 1.00 98.81 88 PHE A O 1
ATOM 707 N N . LYS A 1 89 ? -8.791 2.669 0.566 1.00 98.56 89 LYS A N 1
ATOM 708 C CA . LYS A 1 89 ? -9.862 2.269 1.483 1.00 98.56 89 LYS A CA 1
ATOM 709 C C . LYS A 1 89 ? -9.405 2.422 2.927 1.00 98.56 89 LYS A C 1
ATOM 711 O O . LYS A 1 89 ? -9.217 1.450 3.659 1.00 98.56 89 LYS A O 1
ATOM 716 N N . SER A 1 90 ? -9.153 3.672 3.314 1.00 98.44 90 SER A N 1
ATOM 717 C CA . SER A 1 90 ? -8.622 4.031 4.636 1.00 98.44 90 SER A CA 1
ATOM 718 C C . SER A 1 90 ? -9.462 3.494 5.802 1.00 98.44 90 SER A C 1
ATOM 720 O O . SER A 1 90 ? -8.919 3.108 6.835 1.00 98.44 90 SER A O 1
ATOM 722 N N . GLU A 1 91 ? -10.775 3.375 5.620 1.00 98.00 91 GLU A N 1
ATOM 723 C CA . GLU A 1 91 ? -11.723 2.814 6.577 1.00 98.00 91 GLU A CA 1
ATOM 724 C C . GLU A 1 91 ? -11.460 1.336 6.914 1.00 98.00 91 GLU A C 1
ATOM 726 O O . GLU A 1 91 ? -11.871 0.870 7.976 1.00 98.00 91 GLU A O 1
ATOM 731 N N . ARG A 1 92 ? -10.733 0.600 6.060 1.00 98.44 92 ARG A N 1
ATOM 732 C CA . ARG A 1 92 ? -10.373 -0.811 6.293 1.00 98.44 92 ARG A CA 1
ATOM 733 C C . ARG A 1 92 ? -9.221 -0.970 7.292 1.00 98.44 92 ARG A C 1
ATOM 735 O O . ARG A 1 92 ? -9.129 -2.001 7.958 1.00 98.44 92 ARG A O 1
ATOM 742 N N . ILE A 1 93 ? -8.382 0.054 7.469 1.00 98.50 93 ILE A N 1
ATOM 743 C CA . ILE A 1 93 ? -7.234 0.039 8.393 1.00 98.50 93 ILE A CA 1
ATOM 744 C C . ILE A 1 93 ? -7.642 -0.265 9.850 1.00 98.50 93 ILE A C 1
ATOM 746 O O . ILE A 1 93 ? -7.101 -1.215 10.429 1.00 98.50 93 ILE A O 1
ATOM 750 N N . PRO A 1 94 ? -8.602 0.453 10.470 1.00 98.12 94 PRO A N 1
ATOM 751 C CA . PRO A 1 94 ? -9.047 0.127 11.825 1.00 98.12 94 PRO A CA 1
ATOM 752 C C . PRO A 1 94 ? -9.742 -1.240 11.917 1.00 98.12 94 PRO A C 1
ATOM 754 O O . PRO A 1 94 ? -9.623 -1.908 12.943 1.00 98.12 94 PRO A O 1
ATOM 757 N N . VAL A 1 95 ? -10.411 -1.706 10.855 1.00 98.12 95 VAL A N 1
ATOM 758 C CA . VAL A 1 95 ? -11.029 -3.045 10.827 1.00 98.12 95 VAL A CA 1
ATOM 759 C C . VAL A 1 95 ? -9.958 -4.139 10.893 1.00 98.12 95 VAL A C 1
ATOM 761 O O . VAL A 1 95 ? -10.064 -5.050 11.718 1.00 98.12 95 VAL A O 1
ATOM 764 N N . GLN A 1 96 ? -8.885 -4.011 10.101 1.00 98.25 96 GLN A N 1
ATOM 765 C CA . GLN A 1 96 ? -7.732 -4.918 10.147 1.00 98.25 96 GLN A CA 1
ATOM 766 C C . GLN A 1 96 ? -7.086 -4.925 11.537 1.00 98.25 96 GLN A C 1
ATOM 768 O O . GLN A 1 96 ? -6.788 -5.985 12.092 1.00 98.25 96 GLN A O 1
ATOM 773 N N . 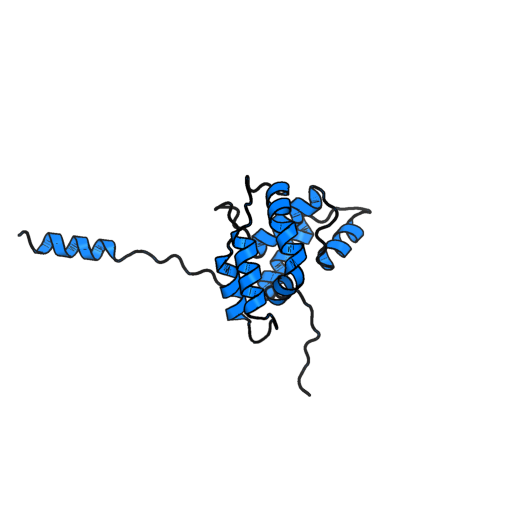TYR A 1 97 ? -6.907 -3.742 12.133 1.00 98.00 97 TYR A N 1
ATOM 774 C CA . TYR A 1 97 ? -6.373 -3.619 13.485 1.00 98.00 97 TYR A CA 1
ATOM 775 C C . TYR A 1 97 ? -7.250 -4.326 14.518 1.00 98.00 97 TYR A C 1
ATOM 777 O O . TYR A 1 97 ? -6.745 -5.144 15.282 1.00 98.00 97 TYR A O 1
ATOM 785 N N . HIS A 1 98 ? -8.554 -4.051 14.554 1.00 97.56 98 HIS A N 1
ATOM 786 C CA . HIS A 1 98 ? -9.431 -4.590 15.591 1.00 97.56 98 HIS A CA 1
ATOM 787 C C . HIS A 1 98 ? -9.561 -6.114 15.547 1.00 97.56 98 HIS A C 1
ATOM 789 O O . HIS A 1 98 ? -9.657 -6.725 16.613 1.00 97.56 98 HIS A O 1
ATOM 795 N N . ALA A 1 99 ? -9.480 -6.726 14.362 1.00 97.19 99 ALA A N 1
ATOM 796 C CA . ALA A 1 99 ? -9.485 -8.179 14.214 1.00 97.19 99 ALA A CA 1
ATOM 797 C C . ALA A 1 99 ? -8.259 -8.857 14.859 1.00 97.19 99 ALA A C 1
ATOM 799 O O . ALA A 1 99 ? -8.375 -9.964 15.382 1.00 97.19 99 ALA A O 1
ATOM 800 N N . TYR A 1 100 ? -7.098 -8.187 14.876 1.00 95.69 100 TYR A N 1
ATOM 801 C CA . TYR A 1 100 ? -5.818 -8.784 15.287 1.00 95.69 100 TYR A CA 1
ATOM 802 C C . TYR A 1 100 ? -5.044 -7.982 16.347 1.00 95.69 100 TYR A C 1
ATOM 804 O O . TYR A 1 100 ? -3.871 -8.264 16.603 1.00 95.69 100 TYR A O 1
ATOM 812 N N . LYS A 1 101 ? -5.667 -7.001 17.011 1.00 94.44 101 LYS A N 1
ATOM 813 C CA . LYS A 1 101 ? -5.001 -6.079 17.958 1.00 94.44 101 LYS A CA 1
ATOM 814 C C . LYS A 1 101 ? -4.240 -6.780 19.087 1.00 94.44 101 LYS A C 1
ATOM 816 O O . LYS A 1 101 ? -3.210 -6.288 19.535 1.00 94.44 101 LYS A O 1
ATOM 821 N N . ASN A 1 102 ? -4.706 -7.959 19.498 1.00 91.88 102 ASN A N 1
ATOM 822 C CA . ASN A 1 102 ? -4.086 -8.745 20.567 1.00 91.88 102 ASN A CA 1
ATOM 823 C C . ASN A 1 102 ? -2.765 -9.413 20.137 1.00 91.88 102 ASN A C 1
ATOM 825 O O . ASN A 1 102 ? -2.003 -9.857 20.992 1.00 91.88 102 ASN A O 1
ATOM 829 N N . VAL A 1 103 ? -2.479 -9.490 18.831 1.00 89.81 103 VAL A N 1
ATOM 830 C CA . VAL A 1 103 ? -1.287 -10.165 18.283 1.00 89.81 103 VAL A CA 1
ATOM 831 C C . VAL A 1 103 ? -0.415 -9.270 17.393 1.00 89.81 103 VAL A C 1
ATOM 833 O O . VAL A 1 103 ? 0.786 -9.531 17.267 1.00 89.81 103 VAL A O 1
ATOM 836 N N . SER A 1 104 ? -0.964 -8.195 16.811 1.00 86.62 104 SER A N 1
ATOM 837 C CA . SER A 1 104 ? -0.247 -7.307 15.878 1.00 86.62 104 SER A CA 1
ATOM 838 C C . SER A 1 104 ? 0.857 -6.485 16.557 1.00 86.62 104 SER A C 1
ATOM 840 O O . SER A 1 104 ? 1.934 -6.310 15.978 1.00 86.62 104 SER A O 1
ATOM 842 N N . ARG A 1 105 ? 0.641 -6.070 17.818 1.00 89.62 105 ARG A N 1
ATOM 843 C CA . ARG A 1 105 ? 1.462 -5.102 18.586 1.00 89.62 105 ARG A CA 1
ATOM 844 C C . ARG A 1 105 ? 1.463 -3.676 18.018 1.00 89.62 105 ARG A C 1
ATOM 846 O O . ARG A 1 105 ? 2.293 -2.871 18.438 1.00 89.62 105 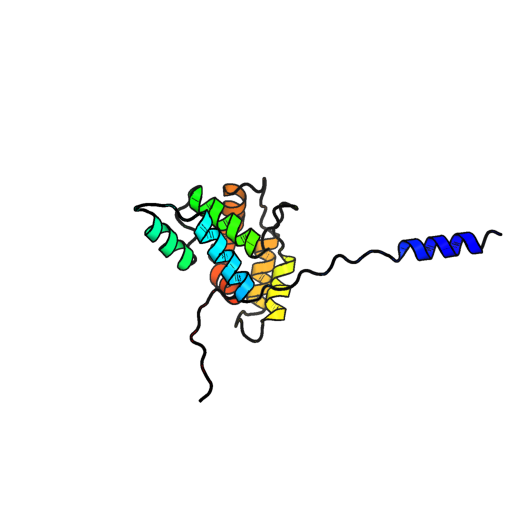ARG A O 1
ATOM 853 N N . ALA A 1 106 ? 0.570 -3.378 17.078 1.00 94.62 106 ALA A N 1
ATOM 854 C CA . ALA A 1 106 ? 0.364 -2.018 16.595 1.00 94.62 106 ALA A CA 1
ATOM 855 C C . ALA A 1 106 ? -0.312 -1.171 17.683 1.00 94.62 106 ALA A C 1
ATOM 857 O O . ALA A 1 106 ? -1.176 -1.669 18.413 1.00 94.62 106 ALA A O 1
ATOM 858 N N . GLN A 1 107 ? 0.072 0.098 17.795 1.00 96.62 107 GLN A N 1
ATOM 859 C CA . GLN A 1 107 ? -0.553 1.024 18.736 1.00 96.62 107 GLN A CA 1
ATOM 860 C C . GLN A 1 107 ? -1.741 1.733 18.083 1.00 96.62 107 GLN A C 1
ATOM 862 O O . GLN A 1 107 ? -1.681 2.122 16.920 1.00 96.62 107 GLN A O 1
ATOM 867 N N . GLN A 1 108 ? -2.828 1.927 18.833 1.00 97.50 108 GLN A N 1
ATOM 868 C CA . GLN A 1 108 ? -4.058 2.531 18.304 1.00 97.50 108 GLN A CA 1
ATOM 869 C C . GLN A 1 108 ? -3.824 3.932 17.714 1.00 97.50 108 GLN A C 1
ATOM 871 O O . GLN A 1 108 ? -4.417 4.259 16.691 1.00 97.50 108 GLN A O 1
ATOM 876 N N . ASN A 1 109 ? -2.965 4.752 18.329 1.00 98.00 109 ASN A N 1
ATOM 877 C CA . ASN A 1 109 ? -2.633 6.085 17.817 1.00 98.00 109 ASN A CA 1
ATOM 878 C C . ASN A 1 109 ? -1.914 6.012 16.460 1.00 98.00 109 ASN A C 1
ATOM 880 O O . ASN A 1 109 ? -2.299 6.719 15.535 1.00 98.00 109 ASN A O 1
ATOM 884 N N . GLU A 1 110 ? -0.937 5.114 16.311 1.00 98.19 110 GLU A N 1
ATOM 885 C CA . GLU A 1 110 ? -0.217 4.907 15.048 1.00 98.19 110 GLU A CA 1
ATOM 886 C C . GLU A 1 110 ? -1.149 4.386 13.940 1.00 98.19 110 GLU A C 1
ATOM 888 O O . GLU A 1 110 ? -1.028 4.784 12.783 1.00 98.19 110 GLU A O 1
ATOM 893 N N . VAL A 1 111 ? -2.11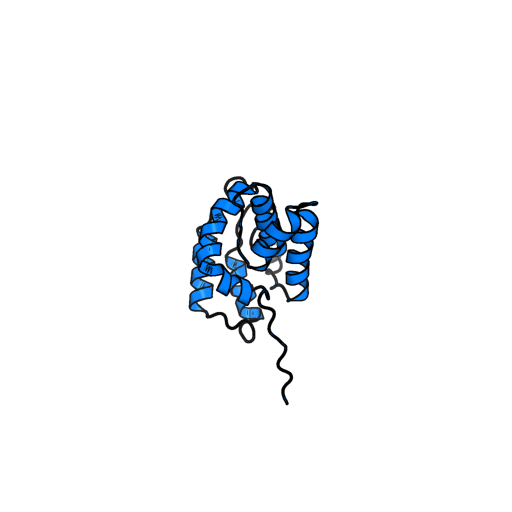4 3.527 14.292 1.00 98.50 111 VAL A N 1
ATOM 894 C CA . VAL A 1 111 ? -3.152 3.033 13.369 1.00 98.50 111 VAL A CA 1
ATOM 895 C C . VAL A 1 111 ? -4.053 4.172 12.894 1.00 98.50 111 VAL A C 1
ATOM 897 O O . VAL A 1 111 ? -4.330 4.273 11.700 1.00 98.50 111 VAL A O 1
ATOM 900 N N . THR A 1 112 ? -4.480 5.050 13.804 1.00 98.62 112 THR A N 1
ATOM 901 C CA . THR A 1 112 ? -5.287 6.228 13.463 1.00 98.62 112 THR A CA 1
ATOM 902 C C . THR A 1 112 ? -4.517 7.189 12.554 1.00 98.62 112 THR A C 1
ATOM 904 O O . THR A 1 112 ? -5.065 7.663 11.561 1.00 98.62 112 THR A O 1
ATOM 907 N N . GLU A 1 113 ? -3.240 7.451 12.839 1.00 98.75 113 GLU A N 1
ATOM 908 C CA . GLU A 1 113 ? -2.397 8.289 11.977 1.00 98.75 113 GLU A CA 1
ATOM 909 C C . GLU A 1 113 ? -2.199 7.671 10.586 1.00 98.75 113 GLU A C 1
ATOM 911 O O . GLU A 1 113 ? -2.263 8.381 9.580 1.00 98.75 113 GLU A O 1
ATOM 916 N N . TYR A 1 114 ? -2.006 6.349 10.510 1.00 98.81 114 TYR A N 1
ATOM 917 C CA . TYR A 1 114 ? -1.894 5.640 9.238 1.00 98.81 114 TYR A CA 1
ATOM 918 C C . TYR A 1 114 ? -3.190 5.739 8.423 1.00 98.81 114 TYR A C 1
ATOM 920 O O . TYR A 1 114 ? -3.143 6.069 7.237 1.00 98.81 114 TYR A O 1
ATOM 928 N N . GLN A 1 115 ? -4.348 5.535 9.060 1.00 98.81 115 GLN A N 1
ATOM 929 C CA . GLN A 1 115 ? -5.656 5.728 8.432 1.00 98.81 115 GLN A CA 1
ATOM 930 C C . GLN A 1 115 ? -5.798 7.145 7.861 1.00 98.81 115 GLN A C 1
ATOM 932 O O . GLN A 1 115 ? -6.182 7.300 6.705 1.00 98.81 115 GLN A O 1
ATOM 937 N N . GLN A 1 116 ? -5.478 8.176 8.647 1.00 98.81 116 GLN A N 1
ATOM 938 C CA . GLN A 1 116 ? -5.594 9.57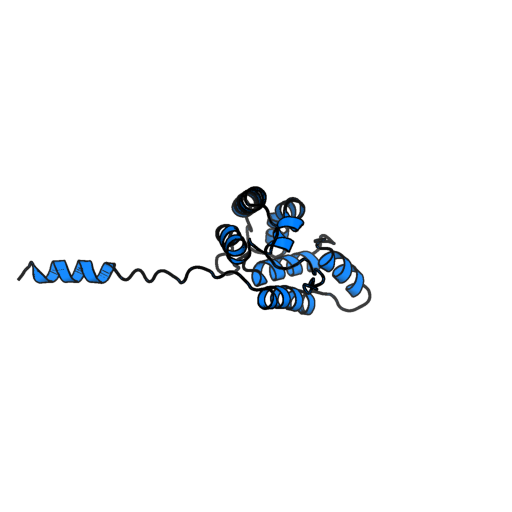4 8.220 1.00 98.81 116 GLN A CA 1
ATOM 939 C C . GLN A 1 116 ? -4.670 9.898 7.042 1.00 98.81 116 GLN A C 1
ATOM 941 O O . GLN A 1 116 ? -5.095 10.541 6.083 1.00 98.81 116 GLN A O 1
ATOM 946 N N . ALA A 1 117 ? -3.421 9.430 7.085 1.00 98.81 117 ALA A N 1
ATOM 947 C CA . ALA A 1 117 ? -2.476 9.632 5.993 1.00 98.81 117 ALA A CA 1
ATOM 948 C C . ALA A 1 117 ? -2.930 8.936 4.703 1.00 98.81 117 ALA A C 1
ATOM 950 O O . ALA A 1 117 ? -2.812 9.509 3.622 1.00 98.81 117 ALA A O 1
ATOM 951 N N . LEU A 1 118 ? -3.488 7.728 4.819 1.00 98.69 118 LEU A N 1
ATOM 952 C CA . LEU A 1 118 ? -4.035 6.997 3.682 1.00 98.69 118 LEU A CA 1
ATOM 953 C C . LEU A 1 118 ? -5.298 7.667 3.117 1.00 98.69 118 LEU A C 1
ATOM 955 O O . LEU A 1 118 ? -5.451 7.727 1.903 1.00 98.69 118 LEU A O 1
ATOM 959 N N . ALA A 1 119 ? -6.169 8.213 3.973 1.00 98.62 119 ALA A N 1
ATOM 960 C CA . ALA A 1 119 ? -7.367 8.948 3.558 1.00 98.62 119 ALA A CA 1
ATOM 961 C C . ALA A 1 119 ? -7.040 10.231 2.772 1.00 98.62 119 ALA A C 1
ATOM 963 O O . ALA A 1 119 ? -7.816 10.651 1.918 1.00 98.62 119 ALA A O 1
ATOM 964 N N . ALA A 1 120 ? -5.892 10.853 3.053 1.00 98.50 120 ALA A N 1
ATOM 965 C CA . ALA A 1 120 ? -5.416 12.037 2.342 1.00 98.50 120 ALA A CA 1
ATOM 966 C C . ALA A 1 120 ? -4.711 11.714 1.008 1.00 98.50 120 ALA A C 1
ATOM 968 O O . ALA A 1 120 ? -4.469 12.620 0.207 1.00 98.50 120 ALA A O 1
ATOM 969 N N . ALA A 1 121 ? -4.354 10.449 0.761 1.00 98.38 121 ALA A N 1
ATOM 970 C CA . ALA A 1 121 ? -3.682 10.039 -0.465 1.00 98.38 121 ALA A CA 1
ATOM 971 C C . ALA A 1 121 ? -4.668 9.998 -1.645 1.00 98.38 121 ALA A C 1
ATOM 973 O O . ALA A 1 121 ? -5.779 9.486 -1.530 1.00 98.38 121 ALA A O 1
ATOM 974 N N . ASN A 1 122 ? -4.247 10.503 -2.808 1.00 98.25 122 ASN A N 1
ATOM 975 C CA . ASN A 1 122 ? -5.073 10.539 -4.015 1.00 98.25 122 ASN A CA 1
ATOM 976 C C . ASN A 1 122 ? -4.437 9.688 -5.130 1.00 98.25 122 ASN A C 1
ATOM 978 O O . ASN A 1 122 ? -3.385 10.080 -5.641 1.00 98.25 122 ASN A O 1
ATOM 982 N N . PRO A 1 123 ? -5.064 8.571 -5.549 1.00 97.44 123 PRO A N 1
ATOM 983 C CA . PRO A 1 123 ? -4.519 7.683 -6.576 1.00 97.44 123 PRO A CA 1
ATOM 984 C C . PRO A 1 123 ? -4.616 8.249 -8.004 1.00 97.44 123 PRO A C 1
ATOM 986 O O . PRO A 1 123 ? -4.180 7.583 -8.941 1.00 97.44 123 PRO A O 1
ATOM 989 N N . LYS A 1 124 ? -5.167 9.457 -8.197 1.00 98.25 124 LYS A N 1
ATOM 990 C CA . LYS A 1 124 ? -5.352 10.128 -9.495 1.00 98.25 124 LYS A CA 1
ATOM 991 C C . LYS A 1 124 ? -6.007 9.200 -10.522 1.00 98.25 124 LYS A C 1
ATOM 993 O O . LYS A 1 124 ? -7.176 8.865 -10.377 1.00 98.25 124 LYS A O 1
ATOM 998 N N . THR A 1 125 ? -5.273 8.783 -11.555 1.00 98.19 125 THR A N 1
ATOM 999 C CA . THR A 1 125 ? -5.798 7.915 -12.619 1.00 98.19 125 THR A CA 1
ATOM 1000 C C . THR A 1 125 ? -5.880 6.442 -12.215 1.00 98.19 125 THR A C 1
ATOM 1002 O O . THR A 1 125 ? -6.455 5.645 -12.948 1.00 98.19 125 THR A O 1
ATOM 1005 N N . GLY A 1 126 ? -5.278 6.057 -11.086 1.00 98.38 126 GLY A N 1
ATOM 1006 C CA . GLY A 1 126 ? -5.165 4.661 -10.663 1.00 98.38 126 GLY A CA 1
ATOM 1007 C C . GLY A 1 126 ? -4.073 3.870 -11.387 1.00 98.38 126 GLY A C 1
ATOM 1008 O O . GLY A 1 126 ? -3.951 2.657 -11.186 1.00 98.38 126 GLY A O 1
ATOM 1009 N N . SER A 1 127 ? -3.265 4.533 -12.223 1.00 98.81 127 SER A N 1
ATOM 1010 C CA . SER A 1 127 ? -2.085 3.935 -12.853 1.00 98.81 127 SER A CA 1
ATOM 1011 C C . SER A 1 127 ? -1.057 3.480 -11.807 1.00 98.81 127 SER A C 1
ATOM 1013 O O . SER A 1 127 ? -1.038 3.978 -10.680 1.00 98.81 127 SER A O 1
ATOM 1015 N N . CYS A 1 128 ? -0.172 2.541 -12.169 1.00 98.75 128 CYS A N 1
ATOM 1016 C CA . CYS A 1 128 ? 0.870 2.054 -11.255 1.00 98.75 128 CYS A CA 1
ATOM 1017 C C . CYS A 1 128 ? 1.690 3.203 -10.647 1.00 98.75 128 CYS A C 1
ATOM 1019 O O . CYS A 1 128 ? 1.894 3.237 -9.437 1.00 98.75 128 CYS A O 1
ATOM 1021 N N . VAL A 1 129 ? 2.124 4.155 -11.480 1.00 98.81 129 VAL A N 1
ATOM 1022 C CA . VAL A 1 129 ? 2.943 5.293 -11.046 1.00 98.81 129 VAL A CA 1
ATOM 1023 C C . VAL A 1 129 ? 2.161 6.264 -10.162 1.00 98.81 129 VAL A C 1
ATOM 1025 O O . VAL A 1 129 ? 2.712 6.765 -9.185 1.00 98.81 129 VAL A O 1
ATOM 1028 N N . ASP A 1 130 ? 0.878 6.507 -10.440 1.00 98.88 130 ASP A N 1
ATOM 1029 C CA . ASP A 1 130 ? 0.069 7.401 -9.608 1.00 98.88 130 ASP A CA 1
ATOM 1030 C C . ASP A 1 130 ? -0.218 6.792 -8.234 1.00 98.88 130 ASP A C 1
ATOM 1032 O O . ASP A 1 130 ? -0.042 7.466 -7.220 1.00 98.88 130 ASP A O 1
ATOM 1036 N N . VAL A 1 131 ? -0.588 5.507 -8.186 1.00 98.88 131 VAL A N 1
ATOM 1037 C CA . VAL A 1 131 ? -0.784 4.776 -6.925 1.00 98.88 131 VAL A CA 1
ATOM 1038 C C . VAL A 1 131 ? 0.521 4.729 -6.130 1.00 98.88 131 VAL A C 1
ATOM 1040 O O . VAL A 1 131 ? 0.513 4.997 -4.929 1.00 98.88 131 VAL A O 1
ATOM 1043 N N . TYR A 1 132 ? 1.648 4.453 -6.794 1.00 98.88 132 TYR A N 1
ATOM 1044 C CA . TYR A 1 132 ? 2.967 4.467 -6.168 1.00 98.88 132 TYR A CA 1
ATOM 1045 C C . TYR A 1 132 ? 3.305 5.844 -5.589 1.00 98.88 132 TYR A C 1
ATOM 1047 O O . TYR A 1 132 ? 3.622 5.945 -4.407 1.00 98.88 132 TYR A O 1
ATOM 1055 N N . ASN A 1 133 ? 3.175 6.914 -6.375 1.00 98.88 133 ASN A N 1
ATOM 1056 C CA . ASN A 1 133 ? 3.491 8.273 -5.932 1.00 98.88 133 ASN A CA 1
ATOM 1057 C C . ASN A 1 133 ? 2.597 8.731 -4.775 1.00 98.88 133 ASN A C 1
ATOM 1059 O O . ASN A 1 133 ? 3.065 9.425 -3.874 1.00 98.88 133 ASN A O 1
ATOM 1063 N N . ALA A 1 134 ? 1.322 8.342 -4.790 1.00 98.81 134 ALA A N 1
ATOM 1064 C CA . ALA A 1 134 ? 0.383 8.675 -3.729 1.00 98.81 134 ALA A CA 1
ATOM 1065 C C . ALA A 1 134 ? 0.677 7.909 -2.431 1.00 98.81 134 ALA A C 1
ATOM 1067 O O . ALA A 1 134 ? 0.580 8.479 -1.344 1.00 98.81 134 ALA A O 1
ATOM 1068 N N . TYR A 1 135 ? 1.048 6.629 -2.532 1.00 98.81 135 TYR A N 1
ATOM 1069 C CA . TYR A 1 135 ? 1.238 5.770 -1.366 1.00 98.81 135 TYR A CA 1
ATOM 1070 C C . TYR A 1 135 ? 2.663 5.801 -0.801 1.00 98.81 135 TYR A C 1
ATOM 1072 O O . TYR A 1 135 ? 2.831 5.601 0.398 1.00 98.81 135 TYR A O 1
ATOM 1080 N N . LEU A 1 136 ? 3.700 6.075 -1.599 1.00 98.69 136 LEU A N 1
ATOM 1081 C CA . LEU A 1 136 ? 5.100 6.012 -1.152 1.00 98.69 136 LEU A CA 1
ATOM 1082 C C . LEU A 1 136 ? 5.391 6.863 0.106 1.00 98.69 136 LEU A C 1
ATOM 1084 O O . LEU A 1 136 ? 6.033 6.343 1.023 1.00 98.69 136 LEU A O 1
ATOM 1088 N N . PRO A 1 137 ? 4.908 8.117 0.241 1.00 98.62 137 PRO A N 1
ATOM 1089 C CA . PRO A 1 137 ? 5.096 8.885 1.475 1.00 98.62 137 PRO A CA 1
ATOM 1090 C C . PRO A 1 137 ? 4.401 8.247 2.688 1.00 98.62 137 PRO A C 1
ATOM 1092 O O . PRO A 1 137 ? 4.944 8.266 3.794 1.00 98.62 137 PRO A O 1
ATOM 1095 N N . VAL A 1 138 ? 3.222 7.650 2.477 1.00 98.69 138 VAL A N 1
ATOM 1096 C CA . VAL A 1 138 ? 2.478 6.917 3.511 1.00 98.69 138 VAL A CA 1
ATOM 1097 C C . VAL A 1 138 ? 3.260 5.669 3.923 1.00 98.69 138 VAL A C 1
ATOM 1099 O O . VAL A 1 138 ? 3.477 5.441 5.111 1.00 98.69 138 VAL A O 1
ATOM 1102 N N . HIS A 1 139 ? 3.755 4.900 2.952 1.00 98.31 139 HIS A N 1
ATOM 1103 C CA . HIS A 1 139 ? 4.589 3.722 3.173 1.00 98.31 139 HIS A CA 1
ATOM 1104 C C . HIS A 1 139 ? 5.830 4.055 3.999 1.00 98.31 139 HIS A C 1
ATOM 1106 O O . HIS A 1 139 ? 6.046 3.459 5.049 1.00 98.31 139 HIS A O 1
ATOM 1112 N N . ASN A 1 140 ? 6.610 5.052 3.579 1.00 98.00 140 ASN A N 1
ATOM 1113 C CA . ASN A 1 140 ? 7.858 5.417 4.248 1.00 98.00 140 ASN A CA 1
ATOM 1114 C C . ASN A 1 140 ? 7.647 5.796 5.720 1.00 98.00 140 ASN A C 1
ATOM 1116 O O . ASN A 1 140 ? 8.493 5.491 6.559 1.00 98.00 140 ASN A O 1
ATOM 1120 N N . ARG A 1 141 ? 6.505 6.412 6.051 1.00 98.38 141 ARG A N 1
ATOM 1121 C CA . ARG A 1 141 ? 6.152 6.752 7.434 1.00 98.38 141 ARG A CA 1
ATOM 1122 C C . ARG A 1 141 ? 5.580 5.567 8.219 1.00 98.38 141 ARG A C 1
ATOM 1124 O O . ARG A 1 141 ? 5.882 5.434 9.402 1.00 98.38 141 ARG A O 1
ATOM 1131 N N . PHE A 1 142 ? 4.765 4.715 7.593 1.00 98.19 142 PHE A N 1
ATOM 1132 C CA . PHE A 1 142 ? 3.925 3.738 8.299 1.00 98.19 142 PHE A CA 1
ATOM 1133 C C . PHE A 1 142 ? 4.209 2.265 7.973 1.00 98.19 142 PHE A C 1
ATOM 1135 O O . PHE A 1 142 ? 3.470 1.405 8.452 1.00 98.19 142 PHE A O 1
ATOM 1142 N N . PHE A 1 143 ? 5.270 1.914 7.233 1.00 95.75 143 PHE A N 1
ATOM 1143 C CA . PHE A 1 143 ? 5.540 0.515 6.847 1.00 95.75 143 PHE A CA 1
ATOM 1144 C C . PHE A 1 143 ? 5.605 -0.435 8.056 1.00 95.75 143 PHE A C 1
ATOM 1146 O O . PHE A 1 143 ? 5.167 -1.582 7.980 1.00 95.75 143 PHE A O 1
ATOM 1153 N N . LYS A 1 144 ? 6.111 0.034 9.205 1.00 95.75 144 LYS A N 1
ATOM 1154 C CA . LYS A 1 144 ? 6.162 -0.761 10.439 1.00 95.75 144 LYS A CA 1
ATOM 1155 C C . LYS A 1 144 ? 4.759 -1.095 10.955 1.00 95.75 144 LYS A C 1
ATOM 1157 O O . LYS A 1 144 ? 4.501 -2.240 11.304 1.00 95.75 144 LYS A O 1
ATOM 1162 N N . VAL A 1 145 ? 3.854 -0.120 10.965 1.00 96.81 145 VAL A N 1
ATOM 1163 C CA . VAL A 1 145 ? 2.454 -0.317 11.372 1.00 96.81 145 VAL A CA 1
ATOM 1164 C C . VAL A 1 145 ? 1.750 -1.207 10.352 1.00 96.81 145 VAL A C 1
ATOM 1166 O O . VAL A 1 145 ? 1.145 -2.206 10.721 1.00 96.81 145 VAL A O 1
ATOM 1169 N N . CYS A 1 146 ? 1.906 -0.912 9.060 1.00 96.81 146 CYS A N 1
ATOM 1170 C CA . CYS A 1 146 ? 1.350 -1.705 7.965 1.00 96.81 146 CYS A CA 1
ATOM 1171 C C . CYS A 1 146 ? 1.778 -3.183 8.067 1.00 96.81 146 CYS A C 1
ATOM 1173 O O . CYS A 1 146 ? 0.927 -4.065 8.114 1.00 96.81 146 CYS A O 1
ATOM 1175 N N . SER A 1 147 ? 3.073 -3.468 8.235 1.00 95.00 147 SER A N 1
ATOM 1176 C CA . SER A 1 147 ? 3.581 -4.841 8.399 1.00 95.00 147 SER A CA 1
ATOM 1177 C C . SER A 1 147 ? 3.103 -5.533 9.683 1.00 95.00 147 SER A C 1
ATOM 1179 O O . SER A 1 147 ? 2.974 -6.755 9.703 1.00 95.00 147 SER A O 1
ATOM 1181 N N . GLN A 1 148 ? 2.792 -4.797 10.755 1.00 95.75 148 GLN A N 1
ATOM 1182 C CA . GLN A 1 148 ? 2.159 -5.365 11.952 1.00 95.75 148 GLN A CA 1
ATOM 1183 C C . GLN A 1 148 ? 0.683 -5.714 11.727 1.00 95.75 148 GLN A C 1
ATOM 1185 O O . GLN A 1 148 ? 0.224 -6.734 12.239 1.00 95.75 148 GLN A O 1
ATOM 1190 N N . LEU A 1 149 ? -0.055 -4.870 10.999 1.00 96.44 149 LEU A N 1
ATOM 1191 C CA . LEU A 1 149 ? -1.476 -5.070 10.698 1.00 96.44 149 LEU A CA 1
ATOM 1192 C C . LEU A 1 149 ? -1.702 -6.187 9.673 1.00 96.44 149 LEU A C 1
ATOM 1194 O O . LEU A 1 149 ? -2.635 -6.973 9.811 1.00 96.44 149 LEU A O 1
ATOM 1198 N N . TYR A 1 150 ? -0.829 -6.264 8.674 1.00 96.56 150 TYR A N 1
ATOM 1199 C CA . TYR A 1 150 ? -0.905 -7.184 7.542 1.00 96.56 150 TYR A CA 1
ATOM 1200 C C . TYR A 1 150 ? 0.153 -8.286 7.653 1.00 96.56 150 TYR A C 1
ATOM 1202 O O . TYR A 1 150 ? 0.818 -8.617 6.680 1.00 96.56 150 TYR A O 1
ATOM 1210 N N . HIS A 1 151 ? 0.352 -8.822 8.864 1.00 94.19 151 HIS A N 1
ATOM 1211 C CA . HIS A 1 151 ? 1.085 -10.075 9.132 1.00 94.19 151 HIS A CA 1
ATOM 1212 C C . HIS A 1 151 ? 2.475 -10.206 8.474 1.00 94.19 151 HIS A C 1
ATOM 1214 O O . HIS A 1 151 ? 2.971 -11.307 8.255 1.00 94.19 151 HIS A O 1
ATOM 1220 N N . GLY A 1 152 ? 3.128 -9.082 8.181 1.00 87.12 152 GLY A N 1
ATOM 1221 C CA . GLY A 1 152 ? 4.371 -8.995 7.416 1.00 87.12 152 GLY A CA 1
ATOM 1222 C C . GLY A 1 152 ? 5.635 -9.262 8.228 1.00 87.12 152 GLY A C 1
ATOM 1223 O O . GLY A 1 152 ? 6.720 -9.398 7.668 1.00 87.12 152 GLY A O 1
ATOM 1224 N N . ILE A 1 153 ? 5.513 -9.327 9.555 1.00 77.69 153 ILE A N 1
ATOM 1225 C CA . ILE A 1 153 ? 6.623 -9.641 10.453 1.00 77.69 153 ILE A CA 1
ATOM 1226 C C . ILE A 1 153 ? 6.583 -11.134 10.768 1.00 77.69 153 ILE A C 1
ATOM 1228 O O . ILE A 1 153 ? 5.814 -11.571 11.628 1.00 77.69 153 ILE A O 1
ATOM 1232 N N . ILE A 1 154 ? 7.467 -11.905 10.134 1.00 67.19 154 ILE A N 1
ATOM 1233 C CA . ILE A 1 154 ? 7.699 -13.302 10.508 1.00 67.19 154 ILE A CA 1
ATOM 1234 C C . ILE A 1 154 ? 8.373 -13.305 11.883 1.00 67.19 154 ILE A C 1
ATOM 1236 O O . ILE A 1 154 ? 9.559 -13.008 12.023 1.00 67.19 154 ILE A O 1
ATOM 1240 N N . ARG A 1 155 ? 7.596 -13.600 12.927 1.00 62.53 155 ARG A N 1
ATOM 1241 C CA . ARG A 1 155 ? 8.120 -13.845 14.273 1.00 62.53 155 ARG A CA 1
ATOM 1242 C C . ARG A 1 155 ? 8.206 -15.353 14.491 1.00 62.53 155 ARG A C 1
ATOM 1244 O O . ARG A 1 155 ? 7.244 -16.043 14.159 1.00 62.53 155 ARG A O 1
ATOM 1251 N N . PRO A 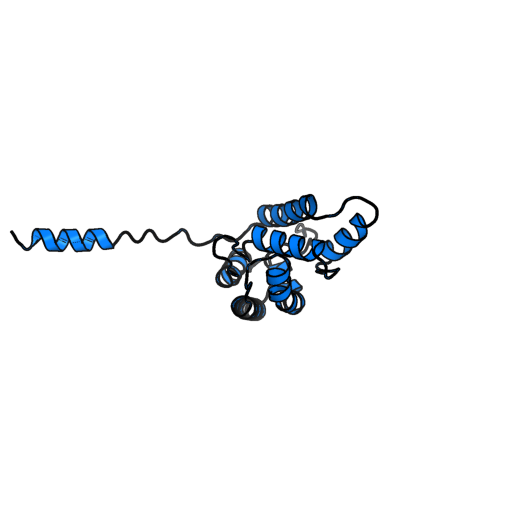1 156 ? 9.293 -15.873 15.086 1.00 53.59 156 PRO A N 1
ATOM 1252 C CA . PRO A 1 156 ? 9.290 -17.251 15.545 1.00 53.59 156 PRO A CA 1
ATOM 1253 C C . PRO A 1 156 ? 8.131 -17.429 16.531 1.00 53.59 156 PRO A C 1
ATOM 1255 O O . PRO A 1 156 ? 7.982 -16.639 17.472 1.00 53.59 156 PRO A O 1
ATOM 1258 N N . LEU A 1 157 ? 7.288 -18.433 16.283 1.00 48.38 157 LEU A N 1
ATOM 1259 C CA . LEU A 1 157 ? 6.243 -18.840 17.214 1.00 48.38 157 LEU A CA 1
ATOM 1260 C C . LEU A 1 157 ? 6.936 -19.193 18.533 1.00 48.38 157 LEU A C 1
ATOM 1262 O O . LEU A 1 157 ? 7.679 -20.169 18.605 1.00 48.38 157 LEU A O 1
ATOM 1266 N N . ARG A 1 158 ? 6.737 -18.382 19.578 1.00 50.81 158 ARG A N 1
ATOM 1267 C CA . ARG A 1 158 ? 7.097 -18.819 20.926 1.00 50.81 158 ARG A CA 1
ATOM 1268 C C . ARG A 1 158 ? 6.072 -19.868 21.316 1.00 50.81 158 ARG A C 1
ATOM 1270 O O . ARG A 1 158 ? 4.942 -19.519 21.642 1.00 50.81 158 ARG A O 1
ATOM 1277 N N . VAL A 1 159 ? 6.464 -21.132 21.240 1.00 45.53 159 VAL A N 1
ATOM 1278 C CA . VAL A 1 159 ? 5.733 -22.207 21.905 1.00 45.53 159 VAL A CA 1
ATOM 1279 C C . VAL A 1 159 ? 5.913 -21.961 23.408 1.00 45.53 159 VAL A C 1
ATOM 1281 O O . VAL A 1 159 ? 7.063 -21.844 23.842 1.00 45.53 159 VAL A O 1
ATOM 1284 N N . PRO A 1 160 ? 4.835 -21.773 24.191 1.00 51.50 160 PRO A N 1
ATOM 1285 C CA . PRO A 1 160 ? 4.947 -21.741 25.645 1.00 51.50 160 PRO A CA 1
ATOM 1286 C C . PRO A 1 160 ? 5.635 -23.030 26.107 1.00 51.50 160 PRO A C 1
ATOM 1288 O O . PRO A 1 160 ? 5.234 -24.110 25.672 1.00 51.50 160 PRO A O 1
ATOM 1291 N N . GLN A 1 161 ? 6.694 -22.897 26.908 1.00 45.09 161 GLN A N 1
ATOM 1292 C CA . GLN A 1 161 ? 7.263 -24.025 27.650 1.00 45.09 161 GLN A CA 1
ATOM 1293 C C . GLN A 1 161 ? 6.345 -24.394 28.809 1.00 45.09 161 GLN A C 1
ATOM 1295 O O . GLN A 1 161 ? 5.783 -23.452 29.416 1.00 45.09 161 GLN A O 1
#

InterPro domains:
  IPR036728 Pheromone/general odorant binding protein superfamily [G3DSA:1.10.238.20] (20-156)
  IPR036728 Pheromone/general odorant binding protein superfamily [SSF47565] (27-99)

pLDDT: mean 88.87, std 17.27, range [45.09, 98.88]

Foldseek 3Di:
DPVVVVVVVVVVVPPPPPDPPDAADDQVLLVCQLVVLLVPLQDDDDCNVVVVVCVLVLHLDDLDPSSLVSVLSSCVSNVQADLVVRAGPLVCLVNLCVVQVVQLVADPVLSVVLSVLRNPFHLVVVHSNSVCVRCVVSSVSRVSVVCSSSVSDDDPPPDPD

Organism: Anopheles stephensi (NCBI:txid30069)